Protein AF-A0A1W5ZYU1-F1 (afdb_monomer_lite)

pLDDT: mean 82.37, std 8.28, range [55.78, 92.75]

Sequence (102 aa):
MEVFLTPIKNSYRDIKYFWKQMIGASSIKAKGKYLILAYFNLMFLFIYTVNTLYFIYILVIGIFIHPLAFLVLLFSVPFIFITIFFRKKVDNDSKYQQYKMG

Foldseek 3Di:
DCLLCVLLVVLVVLLVQLVVQLVVDPDPVSNVVSVVSSVVSVVLNVVSVVLVVVLVVLVVCCVVPPDVSVVVNVVSVVVNVVSSVVSVVCVPDPVSVVSVVD

Structure (mmCIF, N/CA/C/O backbone):
data_AF-A0A1W5ZYU1-F1
#
_entry.id   AF-A0A1W5ZYU1-F1
#
loop_
_atom_site.group_PDB
_atom_site.id
_atom_site.type_symbol
_atom_site.label_atom_id
_atom_site.label_alt_id
_atom_site.label_comp_id
_atom_site.label_asym_id
_atom_site.label_entity_id
_atom_site.label_seq_id
_atom_site.pdbx_PDB_ins_code
_atom_site.Cartn_x
_atom_site.Cartn_y
_atom_site.Cartn_z
_atom_site.occupancy
_atom_site.B_iso_or_equiv
_atom_site.auth_seq_id
_atom_site.auth_comp_id
_atom_site.auth_asym_id
_atom_site.auth_atom_id
_atom_site.pdbx_PDB_model_num
ATOM 1 N N . MET A 1 1 ? -4.239 -0.506 -16.861 1.00 55.78 1 MET A N 1
ATOM 2 C CA . MET A 1 1 ? -4.096 0.607 -15.888 1.00 55.78 1 MET A CA 1
ATOM 3 C C . MET A 1 1 ? -4.782 0.337 -14.548 1.00 55.78 1 MET A C 1
ATOM 5 O O . MET A 1 1 ? -4.234 0.728 -13.524 1.00 55.78 1 MET A O 1
ATOM 9 N N . GLU A 1 2 ? -5.931 -0.351 -14.515 1.00 63.31 2 GLU A N 1
ATOM 10 C CA . GLU A 1 2 ? -6.673 -0.603 -13.266 1.00 63.31 2 GLU A CA 1
ATOM 11 C C . GLU A 1 2 ? -5.868 -1.337 -12.188 1.00 63.31 2 GLU A C 1
ATOM 13 O O . GLU A 1 2 ? -6.010 -1.014 -11.015 1.00 63.31 2 GLU A O 1
ATOM 18 N N . VAL A 1 3 ? -4.960 -2.245 -12.558 1.00 68.75 3 VAL A N 1
ATOM 19 C CA . VAL A 1 3 ? -4.135 -3.002 -11.597 1.00 68.75 3 VAL A CA 1
ATOM 20 C C . VAL A 1 3 ? -3.227 -2.100 -10.749 1.00 68.75 3 VAL A C 1
ATOM 22 O O . VAL A 1 3 ? -3.023 -2.391 -9.575 1.00 68.75 3 VAL A O 1
ATOM 25 N N . PHE A 1 4 ? -2.737 -0.985 -11.305 1.00 70.06 4 PHE A N 1
ATOM 26 C CA . PHE A 1 4 ? -1.842 -0.056 -10.599 1.00 70.06 4 PHE A CA 1
ATOM 27 C C . PHE A 1 4 ? -2.597 1.020 -9.812 1.00 70.06 4 PHE A C 1
ATOM 29 O O . PHE A 1 4 ? -2.166 1.449 -8.746 1.00 70.06 4 PHE A O 1
ATOM 36 N N . LEU A 1 5 ? -3.759 1.450 -10.311 1.00 79.06 5 LEU A N 1
ATOM 37 C CA . LEU A 1 5 ? -4.550 2.508 -9.673 1.00 79.06 5 LEU A CA 1
ATOM 38 C C . LEU A 1 5 ? -5.518 1.976 -8.609 1.00 79.06 5 LEU A C 1
ATOM 40 O O . LEU A 1 5 ? -5.870 2.704 -7.681 1.00 79.06 5 LEU A O 1
ATOM 44 N N . THR A 1 6 ? -5.946 0.716 -8.710 1.00 83.94 6 THR A N 1
ATOM 45 C CA . THR A 1 6 ? -6.872 0.092 -7.750 1.00 83.94 6 THR A CA 1
ATOM 46 C C . THR A 1 6 ? -6.321 0.062 -6.320 1.00 83.94 6 THR A C 1
ATOM 48 O O . THR A 1 6 ? -7.047 0.480 -5.419 1.00 83.94 6 THR A O 1
ATOM 51 N N . PRO A 1 7 ? -5.057 -0.336 -6.065 1.00 84.06 7 PRO A N 1
ATOM 52 C CA . PRO A 1 7 ? -4.491 -0.318 -4.715 1.00 84.06 7 PRO A CA 1
ATOM 53 C C . PRO A 1 7 ? -4.486 1.082 -4.093 1.00 84.06 7 PRO A C 1
ATOM 55 O O . PRO A 1 7 ? -4.810 1.233 -2.915 1.00 84.06 7 PRO A O 1
ATOM 58 N N . ILE A 1 8 ? -4.190 2.112 -4.891 1.00 86.56 8 ILE A N 1
ATOM 59 C CA . ILE A 1 8 ? -4.186 3.518 -4.465 1.00 86.56 8 ILE A CA 1
ATOM 60 C C . ILE A 1 8 ? -5.604 3.960 -4.098 1.00 86.56 8 ILE A C 1
ATOM 62 O O . ILE A 1 8 ? -5.839 4.431 -2.984 1.00 86.56 8 ILE A O 1
ATOM 66 N N . LYS A 1 9 ? -6.570 3.754 -5.004 1.00 87.38 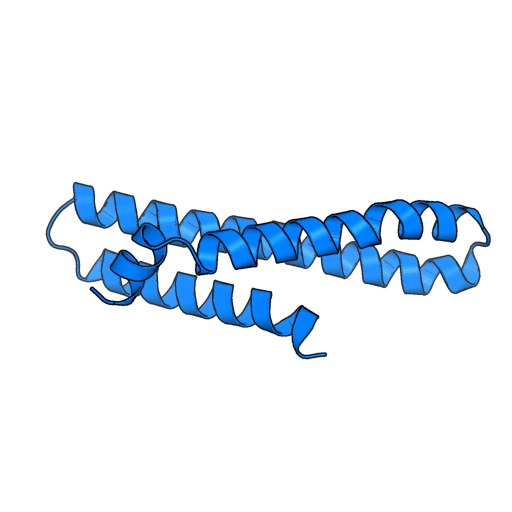9 LYS A N 1
ATOM 67 C CA . LYS A 1 9 ? -7.981 4.109 -4.779 1.00 87.38 9 LYS A CA 1
ATOM 68 C C . LYS A 1 9 ? -8.561 3.396 -3.558 1.00 87.38 9 LYS A C 1
ATOM 70 O O . LYS A 1 9 ? -9.223 4.033 -2.740 1.00 87.38 9 LYS A O 1
ATOM 75 N N . ASN A 1 10 ? -8.288 2.100 -3.410 1.00 87.56 10 ASN A N 1
ATOM 76 C CA . ASN A 1 10 ? -8.757 1.310 -2.274 1.00 87.56 10 ASN A CA 1
ATOM 77 C C . ASN A 1 10 ? -8.144 1.801 -0.964 1.00 87.56 10 ASN A C 1
ATOM 79 O O . ASN A 1 10 ? -8.877 2.007 -0.004 1.00 87.56 10 ASN A O 1
ATOM 83 N N . SER A 1 11 ? -6.835 2.066 -0.940 1.00 89.44 11 SER A N 1
ATOM 84 C CA . SER A 1 11 ? -6.162 2.597 0.251 1.00 89.44 11 SER A CA 1
ATOM 85 C C . SER A 1 11 ? -6.722 3.955 0.651 1.00 89.44 11 SER A C 1
ATOM 87 O O . SER A 1 11 ? -7.026 4.168 1.818 1.00 89.44 11 SER A O 1
ATOM 89 N N . TYR A 1 12 ? -6.925 4.858 -0.309 1.00 90.25 12 TYR A N 1
ATOM 90 C CA . TYR A 1 12 ? -7.488 6.178 -0.038 1.00 90.25 12 TYR A CA 1
ATOM 91 C C . TYR A 1 12 ? -8.922 6.096 0.505 1.00 90.25 12 TYR A C 1
ATOM 93 O O . TYR A 1 12 ? -9.263 6.760 1.487 1.00 90.25 12 TYR A O 1
ATOM 101 N N . ARG A 1 13 ? -9.758 5.239 -0.096 1.00 91.81 13 ARG A N 1
ATOM 102 C CA . ARG A 1 13 ? -11.120 4.980 0.385 1.00 91.81 13 ARG A CA 1
ATOM 103 C C . ARG A 1 13 ? -11.112 4.410 1.803 1.00 91.81 13 ARG A C 1
ATOM 105 O O . ARG A 1 13 ? -11.877 4.887 2.636 1.00 91.81 13 ARG A O 1
ATOM 112 N N . ASP A 1 14 ? -10.240 3.446 2.077 1.00 89.31 14 ASP A N 1
ATOM 113 C CA . ASP A 1 14 ? -10.114 2.803 3.385 1.00 89.31 14 ASP A CA 1
ATOM 114 C C . ASP A 1 14 ? -9.619 3.790 4.457 1.00 89.31 14 ASP A C 1
ATOM 116 O O . ASP A 1 14 ? -10.169 3.822 5.554 1.00 89.31 14 ASP A O 1
ATOM 120 N N . ILE A 1 15 ? -8.652 4.661 4.136 1.00 92.75 15 ILE A N 1
ATOM 121 C CA . ILE A 1 15 ? -8.193 5.734 5.038 1.00 92.75 15 ILE A CA 1
ATOM 122 C C . ILE A 1 15 ? -9.361 6.647 5.400 1.00 92.75 15 ILE A C 1
ATOM 124 O O . ILE A 1 15 ? -9.622 6.876 6.580 1.00 92.75 15 ILE A O 1
ATOM 128 N N . LYS A 1 16 ? -10.094 7.144 4.396 1.00 92.44 16 LYS A N 1
ATOM 129 C CA . LYS A 1 16 ? -11.243 8.030 4.616 1.00 92.44 16 LYS A CA 1
ATOM 130 C C . LYS A 1 16 ? -12.329 7.345 5.449 1.00 92.44 16 LYS A C 1
ATOM 132 O O . LYS A 1 16 ? -12.917 7.975 6.327 1.00 92.44 16 LYS A O 1
ATOM 137 N N . TYR A 1 17 ? -12.579 6.066 5.181 1.00 92.12 17 TYR A N 1
ATOM 138 C CA . TYR A 1 17 ? -13.542 5.256 5.914 1.00 92.12 17 TYR A CA 1
ATOM 139 C C . TYR A 1 17 ? -13.152 5.108 7.390 1.00 92.12 17 TYR A C 1
ATOM 141 O O . TYR A 1 17 ? -13.911 5.515 8.269 1.00 92.12 17 TYR A O 1
ATOM 149 N N . PHE A 1 18 ? -11.948 4.608 7.679 1.00 91.69 18 PHE A N 1
ATOM 150 C CA . PHE A 1 18 ? -11.504 4.396 9.057 1.00 91.69 18 PHE A CA 1
ATOM 151 C C . PHE A 1 18 ? -11.331 5.703 9.825 1.00 91.69 18 PHE A C 1
ATOM 153 O O . PHE A 1 18 ? -11.621 5.746 11.017 1.00 91.69 18 PHE A O 1
ATOM 160 N N . TRP A 1 19 ? -10.946 6.790 9.155 1.00 90.62 19 TRP A N 1
ATOM 161 C CA . TRP A 1 19 ? -10.918 8.116 9.768 1.00 90.62 19 TRP A CA 1
ATOM 162 C C . TRP A 1 19 ? -12.311 8.563 10.228 1.00 90.62 19 TRP A C 1
ATOM 164 O O . TRP A 1 19 ? -12.475 9.047 11.347 1.00 90.62 19 TRP A O 1
ATOM 174 N N . LYS A 1 20 ? -13.342 8.345 9.401 1.00 91.69 20 LYS A N 1
ATOM 175 C CA . LYS A 1 20 ? -14.731 8.653 9.765 1.00 91.69 20 LYS A CA 1
ATOM 176 C C . LYS A 1 20 ? -15.218 7.783 10.933 1.00 91.69 20 LYS A C 1
ATOM 178 O O . LYS A 1 20 ? -15.791 8.324 11.877 1.00 91.69 20 LYS A O 1
ATOM 183 N N . GLN A 1 21 ? -14.928 6.478 10.915 1.00 89.56 21 GLN A N 1
ATOM 184 C CA . GLN A 1 21 ? -15.286 5.565 12.012 1.00 89.56 21 GLN A CA 1
ATOM 185 C C . GLN A 1 21 ? -14.543 5.892 13.315 1.00 89.56 21 GLN A C 1
ATOM 187 O O . GLN A 1 21 ? -15.115 5.797 14.399 1.00 89.56 21 GLN A O 1
ATOM 192 N N 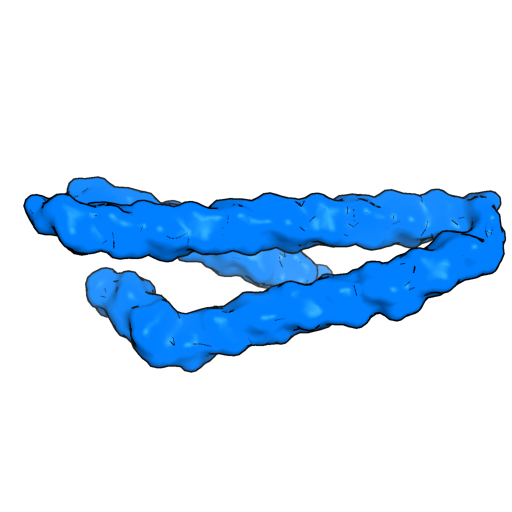. MET A 1 22 ? -13.294 6.355 13.231 1.00 92.12 22 MET A N 1
ATOM 193 C CA . MET A 1 22 ? -12.539 6.836 14.387 1.00 92.12 22 MET A CA 1
ATOM 194 C C . MET A 1 22 ? -13.215 8.046 15.046 1.00 92.12 22 MET A C 1
ATOM 196 O O . MET A 1 22 ? -13.304 8.099 16.270 1.00 92.12 22 MET A O 1
ATOM 200 N N . ILE A 1 23 ? -13.707 9.008 14.259 1.00 90.12 23 ILE A N 1
ATOM 201 C CA . ILE A 1 23 ? -14.400 10.192 14.793 1.00 90.12 23 ILE A CA 1
ATOM 202 C C . ILE A 1 23 ? -15.716 9.790 15.477 1.00 90.12 23 ILE A C 1
ATOM 204 O O . ILE A 1 23 ? -16.025 10.314 16.545 1.00 90.12 23 ILE A O 1
ATOM 208 N N . GLY A 1 24 ? -16.458 8.839 14.898 1.00 88.00 24 GLY A N 1
ATOM 209 C CA . GLY A 1 24 ? -17.742 8.364 15.429 1.00 88.00 24 GLY A CA 1
ATOM 210 C C . GLY A 1 24 ? -17.650 7.386 16.609 1.00 88.00 24 GLY A C 1
ATOM 211 O O . GLY A 1 24 ? -18.656 7.124 17.264 1.00 88.00 24 GLY A O 1
ATOM 212 N N . ALA A 1 25 ? -16.473 6.833 16.906 1.00 89.44 25 ALA A N 1
ATOM 213 C CA . ALA A 1 25 ? -16.314 5.849 17.972 1.00 89.44 25 ALA A CA 1
ATOM 214 C C . ALA A 1 25 ? -16.383 6.486 19.374 1.00 89.44 25 ALA A C 1
ATOM 216 O O . ALA A 1 25 ? -15.673 7.443 19.677 1.00 89.44 25 ALA A O 1
ATOM 217 N N . SER A 1 26 ? -17.178 5.901 20.273 1.00 85.69 26 SER A N 1
ATOM 218 C CA . SER A 1 26 ? -17.329 6.361 21.665 1.00 85.69 26 SER A CA 1
ATOM 219 C C . SER A 1 26 ? -16.170 5.946 22.581 1.00 85.69 26 SER A C 1
ATOM 221 O O . SER A 1 26 ? -15.861 6.623 23.557 1.00 85.69 26 SER A O 1
ATOM 223 N N . SER A 1 27 ? -15.493 4.842 22.257 1.00 91.56 27 SER A N 1
ATOM 224 C CA . SER A 1 27 ? -14.443 4.229 23.078 1.00 91.56 27 SER A CA 1
ATOM 225 C C . SER A 1 27 ? -13.037 4.577 22.584 1.00 91.56 27 SER A C 1
ATOM 227 O O . SER A 1 27 ? -12.742 4.438 21.398 1.00 91.56 27 SER A O 1
ATOM 229 N N . ILE A 1 28 ? -12.124 4.920 23.504 1.00 89.06 28 ILE A N 1
ATOM 230 C CA . ILE A 1 28 ? -10.693 5.149 23.209 1.00 89.06 28 ILE A CA 1
ATOM 231 C C . ILE A 1 28 ? -10.061 3.914 22.551 1.00 89.06 28 ILE A C 1
ATOM 233 O O . ILE A 1 28 ? -9.306 4.037 21.587 1.00 89.06 28 ILE A O 1
ATOM 237 N N . LYS A 1 29 ? -10.423 2.709 23.013 1.00 88.00 29 LYS A N 1
ATOM 238 C CA . LYS A 1 29 ? -9.939 1.445 22.440 1.00 88.00 29 LYS A CA 1
ATOM 239 C C . LYS A 1 29 ? -10.402 1.268 20.990 1.00 88.00 29 LYS A C 1
ATOM 241 O O . LYS A 1 29 ? -9.628 0.813 20.152 1.00 88.00 29 LYS A O 1
ATOM 246 N N . ALA A 1 30 ? -11.644 1.649 20.683 1.00 85.88 30 ALA A N 1
ATOM 247 C CA . ALA A 1 30 ? -12.171 1.613 19.319 1.00 85.88 30 ALA A CA 1
ATOM 248 C C . ALA A 1 30 ? -11.510 2.678 18.424 1.00 85.88 30 ALA A C 1
ATOM 250 O O . ALA A 1 30 ? -11.100 2.361 17.308 1.00 85.88 30 ALA A O 1
ATOM 251 N N . LYS A 1 31 ? -11.305 3.900 18.937 1.00 88.25 31 LYS A N 1
ATOM 252 C CA . LYS A 1 31 ? -10.574 4.968 18.234 1.00 88.25 31 LYS A CA 1
ATOM 253 C C . LYS A 1 31 ? -9.155 4.548 17.867 1.00 88.25 31 LYS A C 1
ATOM 255 O O . LYS A 1 31 ? -8.773 4.660 16.707 1.00 88.25 31 LYS A O 1
ATOM 260 N N . GLY A 1 32 ? -8.400 4.007 18.827 1.00 88.00 32 GLY A N 1
ATOM 261 C CA . GLY A 1 32 ? -7.028 3.547 18.593 1.00 88.00 32 GLY A CA 1
ATOM 262 C C . GLY A 1 32 ? -6.951 2.461 17.519 1.00 88.00 32 GLY A C 1
ATOM 263 O O . GLY A 1 32 ? -6.066 2.479 16.670 1.00 88.00 32 GLY A O 1
ATOM 264 N N . LYS A 1 33 ? -7.930 1.556 17.485 1.00 88.31 33 LYS A N 1
ATOM 265 C CA . LYS A 1 33 ? -8.007 0.504 16.470 1.00 88.31 33 LYS A CA 1
ATOM 266 C C . LYS A 1 33 ? -8.244 1.053 15.061 1.00 88.31 33 LYS A C 1
ATOM 268 O O . LYS A 1 33 ? -7.533 0.664 14.138 1.00 88.31 33 LYS A O 1
ATOM 273 N N . TYR A 1 34 ? -9.196 1.973 14.894 1.00 90.38 34 TYR A N 1
ATOM 274 C CA . TYR A 1 34 ? -9.439 2.620 13.601 1.00 90.38 34 TYR A CA 1
ATOM 275 C C . TYR A 1 34 ? -8.264 3.500 13.161 1.00 90.38 34 TYR A C 1
ATOM 277 O O . TYR A 1 34 ? -7.923 3.504 11.980 1.00 90.38 34 TYR A O 1
ATOM 285 N N . LEU A 1 35 ? -7.591 4.169 14.103 1.00 90.19 35 LEU A N 1
ATOM 286 C CA . LEU A 1 35 ? -6.370 4.929 13.836 1.00 90.19 35 LEU A CA 1
ATOM 287 C C . LEU A 1 35 ? -5.260 4.023 13.280 1.00 90.19 35 LEU A C 1
ATOM 289 O O . LEU A 1 35 ? -4.663 4.354 12.260 1.00 90.19 35 LEU A O 1
ATOM 293 N N . ILE A 1 36 ? -5.015 2.862 13.900 1.00 91.50 36 ILE A N 1
ATOM 294 C CA . ILE A 1 36 ? -4.007 1.896 13.429 1.00 91.50 36 ILE A CA 1
ATOM 295 C C . ILE A 1 36 ? -4.350 1.394 12.020 1.00 91.50 36 ILE A C 1
ATOM 297 O O . ILE A 1 36 ? -3.468 1.310 11.168 1.00 91.50 36 ILE A O 1
ATOM 301 N N . LEU A 1 37 ? -5.626 1.102 11.745 1.00 89.56 37 LEU A N 1
ATOM 302 C CA . LEU A 1 37 ? -6.077 0.659 10.421 1.00 89.56 37 LEU A CA 1
ATOM 303 C C . LEU A 1 37 ? -5.918 1.754 9.354 1.00 89.56 37 LEU A C 1
ATOM 305 O O . LEU A 1 37 ? -5.465 1.469 8.242 1.00 89.56 37 LEU A O 1
ATOM 309 N N . ALA A 1 38 ? -6.238 3.007 9.685 1.00 90.00 38 ALA A N 1
ATOM 310 C CA . ALA A 1 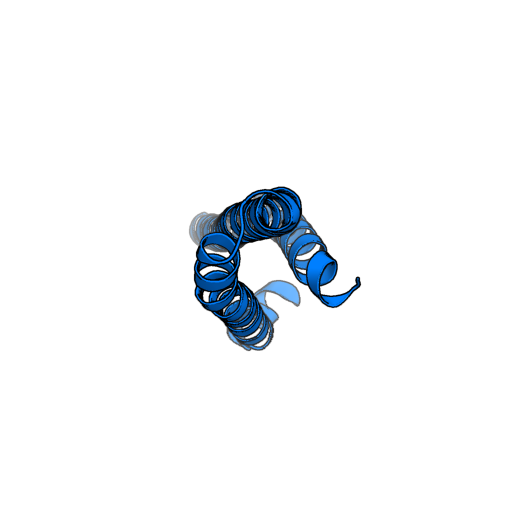38 ? -5.999 4.147 8.804 1.00 90.00 38 ALA A CA 1
ATOM 311 C C . ALA A 1 38 ? -4.495 4.352 8.555 1.00 90.00 38 ALA A C 1
ATOM 313 O O . ALA A 1 38 ? -4.078 4.514 7.408 1.00 90.00 38 ALA A O 1
ATOM 314 N N . TYR A 1 39 ? -3.674 4.269 9.606 1.00 90.44 39 TYR A N 1
ATOM 315 C CA . TYR A 1 39 ? -2.222 4.420 9.525 1.00 90.44 39 TYR A CA 1
ATOM 316 C C . TYR A 1 39 ? -1.570 3.324 8.676 1.00 90.44 39 TYR A C 1
ATOM 318 O O . TYR A 1 39 ? -0.733 3.620 7.827 1.00 90.44 39 TYR A O 1
ATOM 326 N N . PHE A 1 40 ? -1.997 2.068 8.830 1.00 90.50 40 PHE A N 1
ATOM 327 C CA . PHE A 1 40 ? -1.530 0.961 7.996 1.00 90.50 40 PHE A CA 1
ATOM 328 C C . PHE A 1 40 ? -1.811 1.215 6.510 1.00 90.50 40 PHE A C 1
ATOM 330 O O . PHE A 1 40 ? -0.928 1.042 5.670 1.00 90.50 40 PHE A O 1
ATOM 337 N N . ASN A 1 41 ? -3.019 1.682 6.177 1.00 90.06 41 ASN A N 1
ATOM 338 C CA . ASN A 1 41 ? -3.364 2.023 4.799 1.00 90.06 41 ASN A CA 1
ATOM 339 C C . ASN A 1 41 ? -2.564 3.218 4.268 1.00 90.06 41 ASN A C 1
ATOM 341 O O . ASN A 1 41 ? -2.185 3.212 3.099 1.00 90.06 41 ASN A O 1
ATOM 345 N N . LEU A 1 42 ? -2.289 4.217 5.109 1.00 90.75 42 LEU A N 1
ATOM 346 C CA . LEU A 1 42 ? -1.468 5.372 4.748 1.00 90.75 42 LEU A CA 1
ATOM 347 C C . LEU A 1 42 ? -0.015 4.964 4.467 1.00 90.75 42 LEU A C 1
ATOM 349 O O . LEU A 1 42 ? 0.546 5.355 3.446 1.00 90.75 42 LEU A O 1
ATOM 353 N N . MET A 1 43 ? 0.571 4.128 5.327 1.00 90.00 43 MET A N 1
ATOM 354 C CA . MET A 1 43 ? 1.910 3.568 5.129 1.00 90.00 43 MET A CA 1
ATOM 355 C C . MET A 1 43 ? 1.990 2.705 3.875 1.00 90.00 43 MET A C 1
ATOM 357 O O . MET A 1 43 ? 2.910 2.872 3.076 1.00 90.00 43 MET A O 1
ATOM 361 N N . PHE A 1 44 ? 1.001 1.836 3.654 1.00 89.12 44 PHE A N 1
ATOM 362 C CA . PHE A 1 44 ? 0.917 1.058 2.424 1.00 89.12 44 PHE A CA 1
ATOM 363 C C . PHE A 1 44 ? 0.863 1.967 1.190 1.00 89.12 44 PHE A C 1
ATOM 365 O O . PHE A 1 44 ? 1.618 1.758 0.243 1.00 89.12 44 PHE A O 1
ATOM 372 N N . LEU A 1 45 ? 0.007 2.994 1.209 1.00 90.00 45 LEU A N 1
ATOM 373 C CA . LEU A 1 45 ? -0.133 3.946 0.111 1.00 90.00 45 LEU A CA 1
ATOM 374 C C . LEU A 1 45 ? 1.190 4.664 -0.181 1.00 90.00 45 LEU A C 1
ATOM 376 O O . LEU A 1 45 ? 1.572 4.778 -1.345 1.00 90.00 45 LEU A O 1
ATOM 380 N N . PHE A 1 46 ? 1.899 5.109 0.859 1.00 89.31 46 PHE A N 1
ATOM 381 C CA . PHE A 1 46 ? 3.199 5.760 0.728 1.00 89.31 46 PHE A CA 1
ATOM 382 C C . PHE A 1 46 ? 4.235 4.825 0.091 1.00 89.31 46 PHE A C 1
ATOM 384 O O . PHE A 1 46 ? 4.790 5.148 -0.958 1.00 89.31 46 PHE A O 1
ATOM 391 N N . ILE A 1 47 ? 4.430 3.629 0.658 1.00 88.12 47 ILE A N 1
ATOM 392 C CA . ILE A 1 47 ? 5.400 2.639 0.162 1.00 88.12 47 ILE A CA 1
ATOM 393 C C . ILE A 1 47 ? 5.077 2.226 -1.280 1.00 88.12 47 ILE A C 1
ATOM 395 O O . ILE A 1 47 ? 5.978 2.138 -2.116 1.00 88.12 47 ILE A O 1
ATOM 399 N N . TYR A 1 48 ? 3.801 1.987 -1.591 1.00 86.62 48 TYR A N 1
ATOM 400 C CA . TYR A 1 48 ? 3.365 1.592 -2.929 1.00 86.62 48 TYR A CA 1
ATOM 401 C C . TYR A 1 48 ? 3.583 2.707 -3.957 1.00 86.62 48 TYR A C 1
ATOM 403 O O . TYR A 1 48 ? 4.073 2.449 -5.057 1.00 86.62 48 TYR A O 1
ATOM 411 N N . THR A 1 49 ? 3.269 3.954 -3.597 1.00 87.69 49 THR A N 1
ATOM 412 C CA . THR A 1 49 ? 3.443 5.112 -4.485 1.00 87.69 49 THR A CA 1
ATOM 413 C C . THR A 1 49 ? 4.920 5.367 -4.763 1.00 87.69 49 THR A C 1
ATOM 415 O O . THR A 1 49 ? 5.293 5.511 -5.923 1.00 87.69 49 THR A O 1
ATOM 418 N N . VAL A 1 50 ? 5.774 5.343 -3.733 1.00 87.81 50 VAL A N 1
ATOM 419 C CA . VAL A 1 50 ? 7.229 5.502 -3.895 1.00 87.81 50 VAL A CA 1
ATOM 420 C C . VAL A 1 50 ? 7.798 4.406 -4.797 1.00 87.81 50 VAL A C 1
ATOM 422 O O . VAL A 1 50 ? 8.516 4.719 -5.742 1.00 87.81 50 VAL A O 1
ATOM 425 N N . ASN A 1 51 ? 7.426 3.139 -4.579 1.00 84.38 51 ASN A N 1
ATOM 426 C CA . ASN A 1 51 ? 7.867 2.039 -5.444 1.00 84.38 51 ASN A CA 1
ATOM 427 C C . ASN A 1 51 ? 7.383 2.194 -6.889 1.00 84.38 51 ASN A C 1
ATOM 429 O O . ASN A 1 51 ? 8.137 1.938 -7.823 1.00 84.38 51 ASN A O 1
ATOM 433 N N . THR A 1 52 ? 6.141 2.639 -7.083 1.00 84.94 52 THR A N 1
ATOM 434 C CA . THR A 1 52 ? 5.581 2.858 -8.423 1.00 84.94 52 THR A CA 1
ATOM 435 C C . THR A 1 52 ? 6.315 3.988 -9.147 1.00 84.94 52 THR A C 1
ATOM 437 O O . THR A 1 52 ? 6.675 3.834 -10.310 1.00 84.94 52 THR A O 1
ATOM 440 N N . LEU A 1 53 ? 6.590 5.102 -8.463 1.00 86.62 53 LEU A N 1
ATOM 441 C CA . LEU A 1 53 ? 7.362 6.216 -9.021 1.00 86.62 53 LEU A CA 1
ATOM 442 C C . LEU A 1 53 ? 8.803 5.807 -9.331 1.00 86.62 53 LEU A C 1
ATOM 444 O O . LEU A 1 53 ? 9.312 6.147 -10.394 1.00 86.62 53 LEU A O 1
ATOM 448 N N . TYR A 1 54 ? 9.437 5.038 -8.445 1.00 83.69 54 TYR A N 1
ATOM 449 C CA . TYR A 1 54 ? 10.781 4.506 -8.661 1.00 83.69 54 TYR A CA 1
ATOM 450 C C . TYR A 1 54 ? 10.835 3.580 -9.882 1.00 83.69 54 TYR A C 1
ATOM 452 O O . TYR A 1 54 ? 11.730 3.697 -10.716 1.00 83.69 54 TYR A O 1
ATOM 460 N N . PHE A 1 55 ? 9.832 2.718 -10.049 1.00 83.94 55 PHE A N 1
ATOM 461 C CA . PHE A 1 55 ? 9.699 1.869 -11.229 1.00 83.94 55 PHE A CA 1
ATOM 462 C C . PHE A 1 55 ? 9.515 2.679 -12.519 1.00 83.94 55 PHE A C 1
ATOM 464 O O . PHE A 1 55 ? 10.188 2.403 -13.509 1.00 83.94 55 PHE A O 1
ATOM 471 N N . ILE A 1 56 ? 8.667 3.714 -12.508 1.00 84.62 56 ILE A N 1
ATOM 472 C CA . ILE A 1 56 ? 8.503 4.621 -13.657 1.00 84.62 56 ILE A CA 1
ATOM 473 C C . ILE A 1 56 ? 9.823 5.338 -13.971 1.00 84.62 56 ILE A C 1
ATOM 475 O O . ILE A 1 56 ? 10.220 5.403 -15.131 1.00 84.62 56 ILE A O 1
ATOM 479 N N . TYR A 1 57 ? 10.526 5.835 -12.952 1.00 84.00 57 TYR A N 1
ATOM 480 C CA . TYR A 1 57 ? 11.827 6.490 -13.097 1.00 84.00 57 TYR A CA 1
ATOM 481 C C . TYR A 1 57 ? 12.854 5.570 -13.773 1.00 84.00 57 TYR A C 1
ATOM 483 O O . TYR A 1 57 ? 13.489 5.976 -14.745 1.00 84.00 57 TYR A O 1
ATOM 491 N N . ILE A 1 58 ? 12.969 4.314 -13.324 1.00 82.00 58 ILE A N 1
ATOM 492 C CA . ILE A 1 58 ? 13.872 3.330 -13.939 1.00 82.00 58 ILE A CA 1
ATOM 493 C C . ILE A 1 58 ? 13.430 2.975 -15.356 1.00 82.00 58 ILE A C 1
ATOM 495 O O . ILE A 1 58 ? 14.289 2.815 -16.213 1.00 82.00 58 ILE A O 1
ATOM 499 N N . LEU A 1 59 ? 12.128 2.863 -15.634 1.00 81.00 59 LEU A N 1
ATOM 500 C CA . LEU A 1 59 ? 11.653 2.626 -16.999 1.00 81.00 59 LEU A CA 1
ATOM 501 C C . LEU A 1 59 ? 12.075 3.754 -17.942 1.00 81.00 59 LEU A C 1
ATOM 503 O O . LEU A 1 59 ? 12.587 3.481 -19.022 1.00 81.00 59 LEU A O 1
ATOM 507 N N . VAL A 1 60 ? 11.893 5.011 -17.529 1.00 81.38 60 VAL A N 1
ATOM 508 C CA . VAL A 1 60 ? 12.238 6.177 -18.352 1.00 81.38 60 VAL A CA 1
ATOM 509 C C . VAL A 1 60 ? 13.748 6.273 -18.551 1.00 81.38 60 VAL A C 1
ATOM 511 O O . VAL A 1 60 ? 14.203 6.446 -19.674 1.00 81.38 60 VAL A O 1
ATOM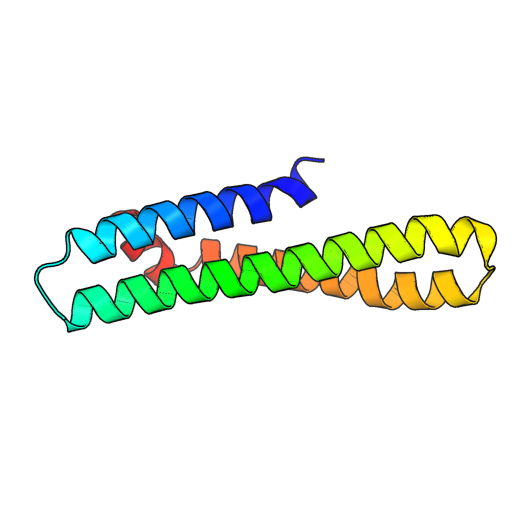 514 N N . ILE A 1 61 ? 14.540 6.119 -17.490 1.00 78.44 61 ILE A N 1
ATOM 515 C CA . ILE A 1 61 ? 16.002 6.266 -17.549 1.00 78.44 61 ILE A CA 1
ATOM 516 C C . ILE A 1 61 ? 16.691 5.036 -18.130 1.00 78.44 61 ILE A C 1
ATOM 518 O O . ILE A 1 61 ? 17.711 5.156 -18.805 1.00 78.44 61 ILE A O 1
ATOM 522 N N . GLY A 1 62 ? 16.137 3.850 -17.913 1.00 70.12 62 GLY A N 1
ATOM 523 C CA . GLY A 1 62 ? 16.680 2.596 -18.417 1.00 70.12 62 GLY A CA 1
ATOM 524 C C . GLY A 1 62 ? 16.641 2.479 -19.933 1.00 70.12 62 GLY A C 1
ATOM 525 O O . GLY A 1 62 ? 17.487 1.792 -20.499 1.00 70.12 62 GLY A O 1
ATOM 526 N N . ILE A 1 6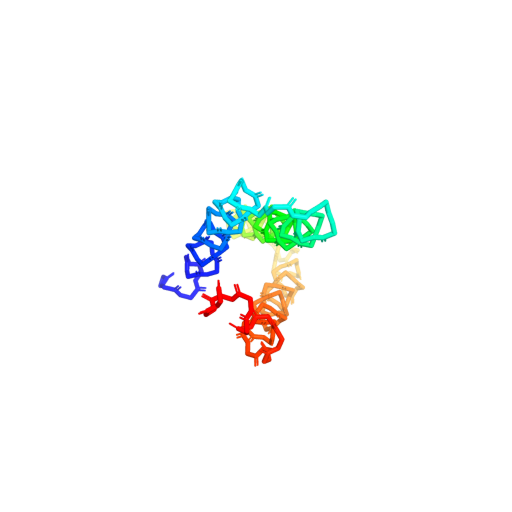3 ? 15.742 3.218 -20.590 1.00 68.81 63 ILE A N 1
ATOM 527 C CA . ILE A 1 63 ? 15.756 3.402 -22.046 1.00 68.81 63 ILE A CA 1
ATOM 528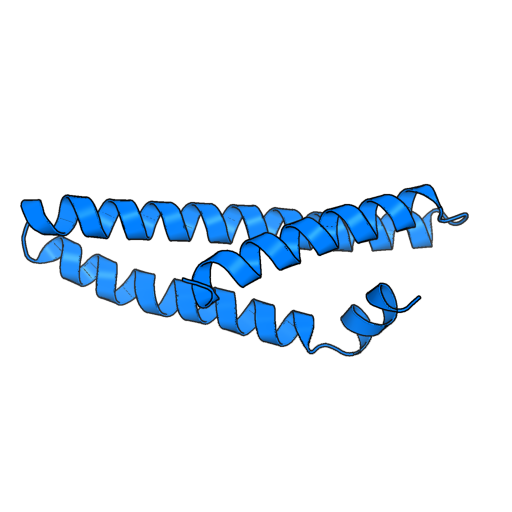 C C . ILE A 1 63 ? 17.040 4.119 -22.497 1.00 68.81 63 ILE A C 1
ATOM 530 O O . ILE A 1 63 ? 17.566 3.807 -23.561 1.00 68.81 63 ILE A O 1
ATOM 534 N N . PHE A 1 64 ? 17.577 5.037 -21.685 1.00 71.50 64 PHE A N 1
ATOM 535 C CA . PHE A 1 64 ? 18.752 5.842 -22.031 1.00 71.50 64 PHE A CA 1
ATOM 536 C C . PHE A 1 64 ? 20.082 5.288 -21.480 1.00 71.50 64 PHE A C 1
ATOM 538 O O . PHE A 1 64 ? 21.128 5.611 -22.034 1.00 71.50 64 PHE A O 1
ATOM 545 N N . ILE A 1 65 ? 20.078 4.471 -20.412 1.00 68.56 65 ILE A N 1
ATOM 546 C CA . ILE A 1 65 ? 21.296 4.109 -19.641 1.00 68.56 65 ILE A CA 1
ATOM 547 C C . ILE A 1 65 ? 21.772 2.634 -19.804 1.00 68.56 65 ILE A C 1
ATOM 549 O O . ILE A 1 65 ? 22.768 2.232 -19.209 1.00 68.56 65 ILE A O 1
ATOM 553 N N . HIS A 1 66 ? 21.200 1.822 -20.707 1.00 68.50 66 HIS A N 1
ATOM 554 C CA . HIS A 1 66 ? 21.744 0.481 -21.055 1.00 68.50 66 HIS A CA 1
ATOM 555 C C . HIS A 1 66 ? 21.685 -0.541 -19.861 1.00 68.50 66 HIS A C 1
ATOM 557 O O . HIS A 1 66 ? 20.982 -0.280 -18.879 1.00 68.50 66 HIS A O 1
ATOM 563 N N . PRO A 1 67 ? 22.261 -1.774 -19.922 1.00 69.50 67 PRO A N 1
ATOM 564 C CA . PRO A 1 67 ? 21.667 -3.009 -19.362 1.00 69.50 67 PRO A CA 1
ATOM 565 C C . PRO A 1 67 ? 21.516 -3.057 -17.830 1.00 69.50 67 PRO A C 1
ATOM 567 O O . PRO A 1 67 ? 20.747 -3.863 -17.307 1.00 69.50 67 PRO A O 1
ATOM 570 N N . LEU A 1 68 ? 22.223 -2.202 -17.089 1.00 70.12 68 LEU A N 1
ATOM 571 C CA . LEU A 1 68 ? 22.130 -2.132 -15.628 1.00 70.12 68 LEU A CA 1
ATOM 572 C C . LEU A 1 68 ? 20.728 -1.736 -15.152 1.00 70.12 68 LEU A C 1
ATOM 574 O O . LEU A 1 68 ? 20.244 -2.272 -14.158 1.00 70.12 68 LEU A O 1
ATOM 578 N N . ALA A 1 69 ? 20.031 -0.869 -15.886 1.00 66.50 69 ALA A N 1
ATOM 579 C CA . ALA A 1 69 ? 18.655 -0.511 -15.549 1.00 66.50 69 ALA A CA 1
ATOM 580 C C . ALA A 1 69 ? 17.683 -1.697 -15.704 1.00 66.50 69 ALA A C 1
ATOM 582 O O . ALA A 1 69 ? 16.716 -1.813 -14.950 1.00 66.50 69 ALA A O 1
ATOM 583 N N . PHE A 1 70 ? 17.979 -2.626 -16.621 1.00 70.94 70 PHE A N 1
ATOM 584 C CA . PHE A 1 70 ? 17.225 -3.871 -16.794 1.00 70.94 70 PHE A CA 1
ATOM 585 C C . PHE A 1 70 ? 17.373 -4.819 -15.596 1.00 70.94 70 PHE A C 1
ATOM 587 O O . PHE A 1 70 ? 16.400 -5.461 -15.203 1.00 70.94 70 PHE A O 1
ATOM 594 N N . LEU A 1 71 ? 18.551 -4.866 -14.964 1.00 73.94 71 LEU A N 1
ATOM 595 C CA . LEU A 1 71 ? 18.760 -5.613 -13.718 1.00 73.94 71 LEU A CA 1
ATOM 596 C C . LEU A 1 71 ? 17.906 -5.046 -12.579 1.00 73.94 71 LEU A C 1
ATOM 598 O O . LEU A 1 71 ? 17.247 -5.803 -11.872 1.00 73.94 71 LEU A O 1
ATOM 602 N N . VAL A 1 72 ? 17.845 -3.719 -12.434 1.00 73.12 72 VAL A N 1
ATOM 603 C CA . VAL A 1 72 ? 17.015 -3.077 -11.398 1.00 73.12 72 VAL A CA 1
ATOM 604 C C . VAL A 1 72 ? 15.515 -3.289 -11.663 1.00 73.12 72 VAL A C 1
ATOM 606 O O . VAL A 1 72 ? 14.737 -3.498 -10.727 1.00 73.12 72 VAL A O 1
ATOM 609 N N . LEU A 1 73 ? 15.094 -3.322 -12.931 1.00 71.81 73 LEU A N 1
ATOM 610 C CA . LEU A 1 73 ? 13.737 -3.723 -13.327 1.00 71.81 73 LEU A CA 1
ATOM 611 C C . LEU A 1 73 ? 13.400 -5.152 -12.881 1.00 71.81 73 LEU A C 1
ATOM 613 O O . LEU A 1 73 ? 12.311 -5.394 -12.359 1.00 71.81 73 LEU A O 1
ATOM 617 N N . LEU A 1 74 ? 14.351 -6.077 -13.011 1.00 77.00 74 LEU A N 1
ATOM 618 C CA . LEU A 1 74 ? 14.178 -7.484 -12.645 1.00 77.00 74 LEU A CA 1
ATOM 619 C C . LEU A 1 74 ? 13.894 -7.686 -11.147 1.00 77.00 74 LEU A C 1
ATOM 621 O O . LEU A 1 74 ? 13.187 -8.623 -10.789 1.00 77.00 74 LEU A O 1
ATOM 625 N N . PHE A 1 75 ? 14.385 -6.792 -10.282 1.00 76.06 75 PHE A N 1
ATOM 626 C CA . PHE A 1 75 ? 14.126 -6.824 -8.835 1.00 76.06 75 PHE A CA 1
ATOM 627 C C . PHE A 1 75 ? 12.929 -5.966 -8.399 1.00 76.06 75 PHE A C 1
ATOM 629 O O . PHE A 1 75 ? 12.215 -6.331 -7.463 1.00 76.06 75 PHE A O 1
ATOM 636 N N . SER A 1 76 ? 12.664 -4.850 -9.081 1.00 74.75 76 SER A N 1
ATOM 637 C CA . SER A 1 76 ? 11.559 -3.942 -8.732 1.00 74.75 76 SER A CA 1
ATOM 638 C C . SER A 1 76 ? 10.186 -4.473 -9.156 1.00 74.75 76 SER A C 1
ATOM 640 O O . SER A 1 76 ? 9.215 -4.315 -8.412 1.00 74.75 76 SER A O 1
ATOM 642 N N . VAL A 1 77 ? 10.091 -5.175 -10.293 1.00 78.62 77 VAL A N 1
ATOM 643 C CA . VAL A 1 77 ? 8.832 -5.783 -10.757 1.00 78.62 77 VAL A CA 1
ATOM 644 C C . VAL A 1 77 ? 8.287 -6.813 -9.750 1.00 78.62 77 VAL A C 1
ATOM 646 O O . VAL A 1 77 ? 7.144 -6.645 -9.314 1.00 78.62 77 VAL A O 1
ATOM 649 N N . PRO A 1 78 ? 9.059 -7.823 -9.288 1.00 82.12 78 PRO A N 1
ATOM 650 C CA . PRO A 1 78 ? 8.606 -8.751 -8.250 1.00 82.12 78 PRO A CA 1
ATOM 651 C C . PRO A 1 78 ? 8.172 -8.042 -6.969 1.00 82.12 78 PRO A C 1
ATOM 653 O O . PRO A 1 78 ? 7.177 -8.429 -6.366 1.00 82.12 78 PRO A O 1
ATOM 656 N N . PHE A 1 79 ? 8.869 -6.977 -6.569 1.00 79.50 79 PHE A N 1
ATOM 657 C CA . PHE A 1 79 ? 8.545 -6.229 -5.356 1.00 79.50 79 PHE A CA 1
ATOM 658 C C . PHE A 1 79 ? 7.177 -5.525 -5.443 1.00 79.50 79 PHE A C 1
ATOM 660 O O . PHE A 1 79 ? 6.387 -5.548 -4.492 1.00 79.50 79 PHE A O 1
ATOM 667 N N . ILE A 1 80 ? 6.839 -4.966 -6.610 1.00 79.88 80 ILE A N 1
ATOM 668 C CA . ILE A 1 80 ? 5.505 -4.407 -6.881 1.00 79.88 80 ILE A CA 1
ATOM 669 C C . ILE A 1 80 ? 4.440 -5.509 -6.847 1.00 79.88 80 ILE A C 1
ATOM 671 O O . ILE A 1 80 ? 3.380 -5.338 -6.244 1.00 79.88 80 ILE A O 1
ATOM 675 N N . PHE A 1 81 ? 4.714 -6.673 -7.437 1.00 82.44 81 PHE A N 1
ATOM 676 C CA . PHE A 1 81 ? 3.781 -7.799 -7.378 1.00 82.44 81 PHE A CA 1
ATOM 677 C C . PHE A 1 81 ? 3.580 -8.319 -5.952 1.00 82.44 81 PHE A C 1
ATOM 679 O O . PHE A 1 81 ? 2.446 -8.582 -5.555 1.00 82.44 81 PHE A O 1
ATOM 686 N N . ILE A 1 82 ? 4.647 -8.402 -5.157 1.00 84.56 82 ILE A N 1
ATOM 687 C CA . ILE A 1 82 ? 4.599 -8.811 -3.752 1.00 84.56 82 ILE A CA 1
ATOM 688 C C . ILE A 1 82 ? 3.753 -7.828 -2.936 1.00 84.56 82 ILE A C 1
ATOM 690 O O . ILE A 1 82 ? 2.865 -8.250 -2.198 1.00 84.56 82 ILE A O 1
ATOM 694 N N . THR A 1 83 ? 3.959 -6.519 -3.094 1.00 81.06 83 THR A N 1
ATOM 695 C CA . THR A 1 83 ? 3.160 -5.504 -2.383 1.00 81.06 83 THR A CA 1
ATOM 696 C C . THR A 1 83 ? 1.681 -5.551 -2.775 1.00 81.06 83 THR A C 1
ATOM 698 O O . THR A 1 83 ? 0.814 -5.492 -1.900 1.00 81.06 83 THR A O 1
ATOM 701 N N . ILE A 1 84 ? 1.365 -5.756 -4.058 1.00 82.25 84 ILE A N 1
ATOM 702 C CA . ILE A 1 84 ? -0.016 -5.974 -4.521 1.00 82.25 84 ILE A CA 1
ATOM 703 C C . ILE A 1 84 ? -0.600 -7.266 -3.934 1.00 82.25 84 ILE A C 1
ATOM 705 O O . ILE A 1 84 ? -1.759 -7.288 -3.517 1.00 82.25 84 ILE A O 1
ATOM 709 N N . PHE A 1 85 ? 0.183 -8.344 -3.879 1.00 87.12 85 PHE A N 1
ATOM 710 C CA . PHE A 1 85 ? -0.248 -9.623 -3.324 1.00 87.12 85 PHE A CA 1
ATOM 711 C C . PHE A 1 85 ? -0.561 -9.518 -1.829 1.00 87.12 85 PHE A C 1
ATOM 713 O O . PHE A 1 85 ? -1.638 -9.929 -1.397 1.00 87.12 85 PHE A O 1
ATOM 720 N N . PHE A 1 86 ? 0.326 -8.901 -1.043 1.00 84.75 86 PHE A N 1
ATOM 721 C CA . PHE A 1 86 ? 0.077 -8.640 0.375 1.00 84.75 86 PHE A CA 1
ATOM 722 C C . PHE A 1 86 ? -1.173 -7.788 0.578 1.00 84.75 86 PHE A C 1
ATOM 724 O O . PHE A 1 86 ? -1.983 -8.098 1.450 1.00 84.75 86 PHE A O 1
ATOM 731 N N . ARG A 1 87 ? -1.388 -6.768 -0.261 1.00 82.31 87 ARG A N 1
ATOM 732 C CA . ARG A 1 87 ? -2.605 -5.956 -0.202 1.00 82.31 87 ARG A CA 1
ATOM 733 C C . ARG A 1 87 ? -3.859 -6.777 -0.456 1.00 82.31 87 ARG A C 1
ATOM 735 O O . ARG A 1 87 ? -4.787 -6.707 0.339 1.00 82.31 87 ARG A O 1
ATOM 742 N N . LYS A 1 88 ? -3.870 -7.588 -1.516 1.00 83.50 88 LYS A N 1
ATOM 743 C CA . LYS A 1 88 ? -4.984 -8.502 -1.808 1.00 83.50 88 LYS A CA 1
ATOM 744 C C . LYS A 1 88 ? -5.240 -9.471 -0.658 1.00 83.50 88 LYS A C 1
ATOM 746 O O . LYS A 1 88 ? -6.392 -9.742 -0.343 1.00 83.50 88 LYS A O 1
ATOM 751 N N . LYS A 1 89 ? -4.186 -9.972 -0.011 1.00 85.38 89 LYS A N 1
ATOM 752 C CA . LYS A 1 89 ? -4.313 -10.847 1.158 1.00 85.38 89 LYS A CA 1
ATOM 753 C C . LYS A 1 89 ? -4.966 -10.128 2.341 1.00 85.38 89 LYS A C 1
ATOM 755 O O . LYS A 1 89 ? -5.863 -10.697 2.945 1.00 85.38 89 LYS A O 1
ATOM 760 N N . VAL A 1 90 ? -4.554 -8.893 2.640 1.00 83.81 90 VAL A N 1
ATOM 761 C CA . VAL A 1 90 ? -5.167 -8.069 3.700 1.00 83.81 90 VAL A CA 1
ATOM 762 C C . VAL A 1 90 ? -6.615 -7.725 3.361 1.00 83.81 90 VAL A C 1
ATOM 764 O O . VAL A 1 90 ? -7.484 -7.835 4.217 1.00 83.81 90 VAL A O 1
ATOM 767 N N . ASP A 1 91 ? -6.899 -7.365 2.110 1.00 79.06 91 ASP A N 1
ATOM 768 C CA . ASP A 1 91 ? -8.265 -7.105 1.660 1.00 79.06 91 ASP A CA 1
ATOM 769 C C . ASP A 1 91 ? -9.137 -8.377 1.724 1.00 79.06 91 ASP A C 1
ATOM 771 O O . ASP A 1 91 ? -10.331 -8.267 1.949 1.00 79.06 91 ASP A O 1
ATOM 775 N N . ASN A 1 92 ? -8.583 -9.585 1.613 1.00 80.06 92 ASN A N 1
ATOM 776 C CA . ASN A 1 92 ? -9.337 -10.835 1.795 1.00 80.06 92 ASN A CA 1
ATOM 777 C C . ASN A 1 92 ? -9.401 -11.320 3.256 1.00 80.06 92 ASN A C 1
ATOM 779 O O . ASN A 1 92 ? -10.046 -12.332 3.533 1.00 80.06 92 ASN A O 1
ATOM 783 N N . ASP A 1 93 ? -8.745 -10.637 4.197 1.00 83.88 93 ASP A N 1
ATOM 784 C CA . ASP A 1 93 ? -8.767 -11.020 5.606 1.00 83.88 93 ASP A CA 1
ATOM 785 C C . ASP A 1 93 ? -10.138 -10.712 6.227 1.00 83.88 93 ASP A C 1
ATOM 787 O O . ASP A 1 93 ? -10.624 -9.576 6.207 1.00 83.88 93 ASP A O 1
ATOM 791 N N . SER A 1 94 ? -10.774 -11.734 6.803 1.00 77.12 94 SER A N 1
ATOM 792 C CA . SER A 1 94 ? -12.128 -11.625 7.351 1.00 77.12 94 SER A CA 1
ATOM 793 C C . SER A 1 94 ? -12.222 -10.634 8.510 1.00 77.12 94 SER A C 1
ATOM 795 O O . SER A 1 94 ? -13.243 -9.964 8.645 1.00 77.12 94 SER A O 1
ATOM 797 N N . LYS A 1 95 ? -11.163 -10.465 9.315 1.00 78.38 95 LYS A N 1
ATOM 798 C CA . LYS A 1 95 ? -11.153 -9.479 10.405 1.00 78.38 95 LYS A CA 1
ATOM 799 C C . LYS A 1 95 ? -11.090 -8.072 9.837 1.00 78.38 95 LYS A C 1
ATOM 801 O O . LYS A 1 95 ? -11.804 -7.197 10.311 1.00 78.38 95 LYS A O 1
ATOM 806 N N . TYR A 1 96 ? -10.263 -7.851 8.817 1.00 79.31 96 TYR A N 1
ATOM 807 C CA . TYR A 1 96 ? -10.192 -6.560 8.134 1.00 79.31 96 TYR A CA 1
ATOM 808 C C . TYR A 1 96 ? -11.532 -6.193 7.480 1.00 79.31 96 TYR A C 1
ATOM 810 O O . TYR A 1 96 ? -11.997 -5.061 7.615 1.00 79.31 96 TYR A O 1
ATOM 818 N N . GLN A 1 97 ? -12.197 -7.170 6.861 1.00 76.75 97 GLN A N 1
ATOM 819 C CA . GLN A 1 97 ? -13.522 -6.996 6.265 1.00 76.75 97 GLN A CA 1
ATOM 820 C C . GLN A 1 97 ? -14.622 -6.736 7.298 1.00 76.75 97 GLN A C 1
ATOM 822 O O . GLN A 1 97 ? -15.462 -5.865 7.081 1.00 76.75 97 GLN A O 1
ATOM 827 N N . GLN A 1 98 ? -14.578 -7.389 8.462 1.00 78.56 98 GLN A N 1
ATOM 828 C CA . GLN A 1 98 ? -15.501 -7.095 9.563 1.00 78.56 98 GLN A CA 1
ATOM 829 C C . GLN A 1 98 ? -15.434 -5.626 10.006 1.00 78.56 98 GLN A C 1
ATOM 831 O O . GLN A 1 98 ? -16.467 -5.047 10.325 1.00 78.56 98 GLN A O 1
ATOM 836 N N . TYR A 1 99 ? -14.259 -4.985 9.963 1.00 75.25 99 TYR A N 1
ATOM 837 C CA . TYR A 1 99 ? -14.148 -3.551 10.272 1.00 75.25 99 TYR A CA 1
ATOM 838 C C . TYR A 1 99 ? -14.670 -2.635 9.165 1.00 75.25 99 TYR A C 1
ATOM 840 O O . TYR A 1 99 ? -14.959 -1.479 9.450 1.00 75.25 99 TYR A O 1
ATOM 848 N N . LYS A 1 100 ? -14.776 -3.116 7.921 1.00 71.75 100 LYS A N 1
ATOM 849 C CA . LYS A 1 100 ? -15.357 -2.359 6.799 1.00 71.75 100 LYS A CA 1
ATOM 850 C C . LYS A 1 100 ? -16.881 -2.454 6.723 1.00 71.75 100 LYS A C 1
ATOM 852 O O . LYS A 1 100 ? -17.494 -1.601 6.092 1.00 71.75 100 LYS A O 1
ATOM 857 N N . MET A 1 101 ? -17.468 -3.504 7.296 1.00 67.62 101 MET A N 1
ATOM 858 C CA . MET A 1 101 ? -18.916 -3.747 7.278 1.00 67.62 101 MET A CA 1
ATOM 859 C C . MET A 1 101 ? -19.630 -3.270 8.552 1.00 67.62 101 MET A C 1
ATOM 861 O O . MET A 1 101 ? -20.857 -3.196 8.549 1.00 67.62 101 MET A O 1
ATOM 865 N N . GLY A 1 102 ? -18.880 -2.989 9.624 1.00 56.34 102 GLY A N 1
ATOM 866 C CA . GLY A 1 102 ? -19.389 -2.510 10.915 1.00 56.34 102 GLY A CA 1
ATOM 867 C C . GLY A 1 102 ? -19.275 -1.008 11.129 1.00 56.34 102 GLY A C 1
ATOM 868 O O . GLY A 1 102 ? -18.415 -0.364 10.483 1.00 56.34 102 GLY A O 1
#

Radius of gyration: 17.04 Å; chains: 1; bounding box: 42×22×45 Å

Secondary structure (DSSP, 8-state):
-HHHHHHHHHHHHHHHHHHHHHHH-SSHHHHHHHHHHHHHHHHHHHHHHHHHHHHHHHHHHHHHH-THHHHHHHHHHHHHHHHHHHHHHHHT-HHHHHHHH-

Organism: NCBI:txid402384